Protein AF-A0A0L6UEU7-F1 (afdb_monomer)

Sequence (70 aa):
MVTGLIASLRSIETLPKPKQDQRWLKNTRGITLSCTEGKILLTILSTKISKKSEKDNFFSKPQAGFRKGR

Secondary structure (DSSP, 8-state):
-HHHHHHHTEEEEEEEPTTS-TTSGGGEEEEEEE-HHHHHHHHHHHHHHHHHHHHTT-S-TT--TTSTT-

Solvent-accessible surface area (backbone atoms only — not comparable to full-atom values): 4373 Å² total; per-residue (Å²): 118,70,70,62,61,58,56,75,43,47,50,79,45,79,42,68,44,86,100,49,64,70,89,41,74,87,34,45,42,81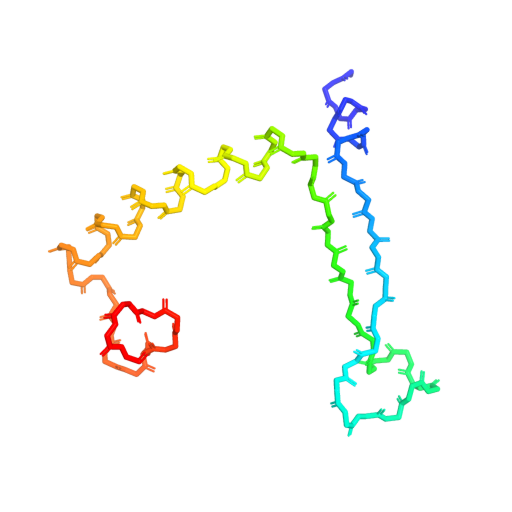,41,77,46,58,40,70,71,55,50,53,53,50,50,56,50,49,53,55,49,51,57,48,40,58,74,67,61,66,68,58,83,89,65,37,80,94,40,92,96,93

Radius of gyration: 16.92 Å; Cα contacts (8 Å, |Δi|>4): 44; chains: 1; bounding box: 40×32×38 Å

Structure (mmCIF, N/CA/C/O backbone):
data_AF-A0A0L6UEU7-F1
#
_entry.id   AF-A0A0L6UEU7-F1
#
loop_
_atom_site.group_PDB
_atom_site.id
_atom_site.type_symbol
_atom_site.label_atom_id
_atom_site.label_alt_id
_atom_site.label_comp_id
_atom_site.label_asym_id
_atom_site.label_entity_id
_atom_site.label_seq_id
_atom_site.pdbx_PDB_ins_code
_atom_site.Cartn_x
_atom_site.Cartn_y
_atom_site.Cartn_z
_atom_site.occupancy
_atom_site.B_iso_or_equiv
_atom_site.auth_seq_id
_atom_site.auth_comp_id
_atom_site.auth_asym_id
_atom_site.auth_atom_id
_atom_site.pdbx_PDB_model_num
ATOM 1 N N . MET A 1 1 ? 19.476 23.182 -3.083 1.00 44.94 1 MET A N 1
ATOM 2 C CA . MET A 1 1 ? 20.054 22.047 -2.321 1.00 44.94 1 MET A CA 1
ATOM 3 C C . MET A 1 1 ? 19.031 21.043 -1.776 1.00 44.94 1 MET A C 1
ATOM 5 O O . MET A 1 1 ? 19.394 19.888 -1.627 1.00 44.94 1 MET A O 1
ATOM 9 N N . VAL A 1 2 ? 17.767 21.411 -1.520 1.00 43.09 2 VAL A N 1
ATOM 10 C CA . VAL A 1 2 ? 16.738 20.472 -1.001 1.00 43.09 2 VAL A CA 1
ATOM 11 C C . VAL A 1 2 ? 16.247 19.467 -2.058 1.00 43.09 2 VAL A C 1
ATOM 13 O O . VAL A 1 2 ? 15.974 18.312 -1.751 1.00 43.09 2 VAL A O 1
ATOM 16 N N . THR A 1 3 ? 16.199 19.870 -3.327 1.00 48.56 3 THR A N 1
ATOM 17 C CA . THR A 1 3 ? 15.76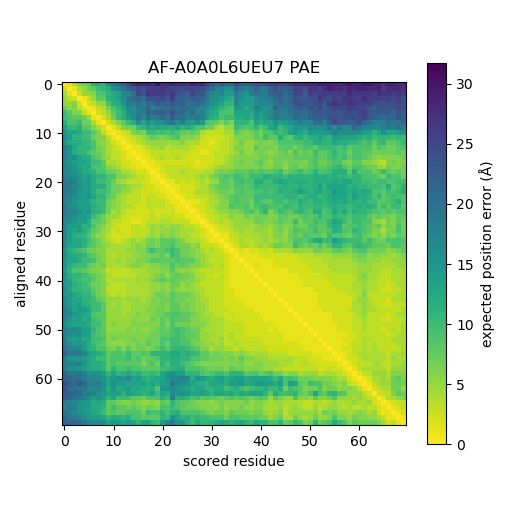3 19.020 -4.448 1.00 48.56 3 THR A CA 1
ATOM 18 C C . THR A 1 3 ? 16.718 17.857 -4.743 1.00 48.56 3 THR A C 1
ATOM 20 O O . THR A 1 3 ? 16.258 16.774 -5.093 1.00 48.56 3 THR A O 1
ATOM 23 N N . GLY A 1 4 ? 18.028 18.039 -4.537 1.00 45.50 4 GLY A N 1
ATOM 24 C CA . GLY A 1 4 ? 19.041 16.995 -4.757 1.00 45.50 4 GLY A CA 1
ATOM 25 C C . GLY A 1 4 ? 19.023 15.882 -3.704 1.00 45.50 4 GLY A C 1
ATOM 26 O O . GLY A 1 4 ? 19.165 14.711 -4.044 1.00 45.50 4 GLY A O 1
ATOM 27 N N . LEU A 1 5 ? 18.757 16.219 -2.436 1.00 47.78 5 LEU A N 1
ATOM 28 C CA . LEU A 1 5 ? 18.644 15.228 -1.358 1.00 47.78 5 LEU A CA 1
ATOM 29 C C . LEU A 1 5 ? 17.415 14.321 -1.549 1.00 47.78 5 LEU A C 1
ATOM 31 O O . LEU A 1 5 ? 17.460 13.127 -1.271 1.00 47.78 5 LEU A O 1
ATOM 35 N N . ILE A 1 6 ? 16.323 14.876 -2.082 1.00 49.78 6 ILE A N 1
ATOM 36 C CA . ILE A 1 6 ? 15.083 14.140 -2.351 1.00 49.78 6 ILE A CA 1
ATOM 37 C C . ILE A 1 6 ? 15.233 13.162 -3.528 1.00 49.78 6 ILE A C 1
ATOM 39 O O . ILE A 1 6 ? 14.606 12.100 -3.513 1.00 49.78 6 ILE A O 1
ATOM 43 N N . ALA A 1 7 ? 16.048 13.503 -4.531 1.00 52.19 7 ALA A N 1
ATOM 44 C CA . ALA A 1 7 ? 16.354 12.612 -5.651 1.00 52.19 7 ALA A CA 1
AT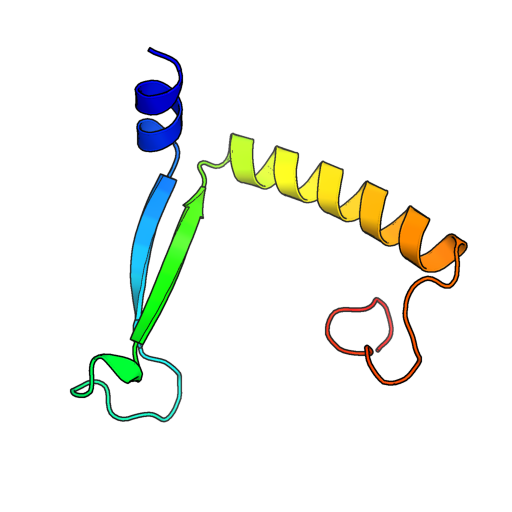OM 45 C C . ALA A 1 7 ? 17.192 11.396 -5.212 1.00 52.19 7 ALA A C 1
ATOM 47 O O . ALA A 1 7 ? 16.996 10.306 -5.733 1.00 52.19 7 ALA A O 1
ATOM 48 N N . SER A 1 8 ? 18.053 11.554 -4.200 1.00 53.81 8 SER A N 1
ATOM 49 C CA . SER A 1 8 ? 18.885 10.468 -3.651 1.00 53.81 8 SER A CA 1
ATOM 50 C C . SER A 1 8 ? 18.081 9.366 -2.932 1.00 53.81 8 SER A C 1
ATOM 52 O O . SER A 1 8 ? 18.522 8.226 -2.829 1.00 53.81 8 SER A O 1
ATOM 54 N N . LEU A 1 9 ? 16.863 9.663 -2.459 1.00 54.12 9 LEU A N 1
ATOM 55 C CA . LEU A 1 9 ? 16.062 8.741 -1.636 1.00 54.12 9 LEU A CA 1
ATOM 56 C C . LEU A 1 9 ? 15.005 7.943 -2.418 1.00 54.12 9 LEU A C 1
ATOM 58 O O . LEU A 1 9 ? 14.174 7.266 -1.798 1.00 54.12 9 LEU A O 1
ATOM 62 N N . ARG A 1 10 ? 14.976 8.051 -3.756 1.00 69.38 10 ARG A N 1
ATOM 63 C CA . ARG A 1 10 ? 13.952 7.418 -4.601 1.00 69.38 10 ARG A CA 1
ATOM 64 C C . ARG A 1 10 ? 14.530 6.850 -5.901 1.00 69.38 10 ARG A C 1
ATOM 66 O O . ARG A 1 10 ? 15.055 7.607 -6.707 1.00 69.38 10 ARG A O 1
ATOM 73 N N . SER A 1 11 ? 14.348 5.546 -6.132 1.00 74.88 11 SER A N 1
ATOM 74 C CA . SER A 1 11 ? 14.550 4.913 -7.451 1.00 74.88 11 SER A CA 1
ATOM 75 C C . SER A 1 11 ? 13.219 4.813 -8.197 1.00 74.88 11 SER A C 1
ATOM 77 O O . SER A 1 11 ? 12.171 4.659 -7.564 1.00 74.88 11 SER A O 1
ATOM 79 N N . ILE A 1 12 ? 13.243 4.891 -9.527 1.00 81.00 12 ILE A N 1
ATOM 80 C CA . ILE A 1 12 ? 12.078 4.621 -10.378 1.00 81.00 12 ILE A CA 1
ATOM 81 C C . ILE A 1 12 ? 12.336 3.317 -11.125 1.00 81.00 12 ILE A C 1
ATOM 83 O O . ILE A 1 12 ? 13.204 3.257 -11.988 1.00 81.00 12 ILE A O 1
ATOM 87 N N . GLU A 1 13 ? 11.531 2.302 -10.832 1.00 84.25 13 GLU A N 1
ATOM 88 C CA . GLU A 1 13 ? 11.543 1.025 -11.540 1.00 84.25 13 GLU A CA 1
ATOM 89 C C . GLU A 1 13 ? 10.399 0.973 -12.547 1.00 84.25 13 GLU A C 1
ATOM 91 O O . GLU A 1 13 ? 9.280 1.401 -12.254 1.00 84.25 13 GLU A O 1
ATOM 96 N N . THR A 1 14 ? 10.644 0.414 -13.728 1.00 87.06 14 THR A N 1
ATOM 97 C CA . THR A 1 14 ? 9.587 0.185 -14.722 1.00 87.06 14 THR A CA 1
ATOM 98 C C . THR A 1 14 ? 9.214 -1.289 -14.739 1.00 87.06 14 THR A C 1
ATOM 100 O O . THR A 1 14 ? 10.057 -2.154 -14.950 1.00 87.06 14 THR A O 1
ATOM 103 N N . LEU A 1 15 ? 7.939 -1.593 -14.488 1.00 89.00 15 LEU A N 1
ATOM 104 C CA . LEU A 1 15 ? 7.429 -2.965 -14.495 1.00 89.00 15 LEU A CA 1
ATOM 105 C C . LEU A 1 15 ? 6.310 -3.126 -15.524 1.00 89.00 15 LEU A C 1
ATOM 107 O O . LEU A 1 15 ? 5.485 -2.222 -15.674 1.00 89.00 15 LEU A O 1
ATOM 111 N N . PRO A 1 16 ? 6.193 -4.287 -16.183 1.00 90.50 16 PRO A N 1
ATOM 112 C CA . PRO A 1 16 ? 5.032 -4.583 -17.008 1.00 90.50 16 PRO A CA 1
ATOM 113 C C . PRO A 1 16 ? 3.767 -4.718 -16.145 1.00 90.50 16 PRO A C 1
ATOM 115 O O . PRO A 1 16 ? 3.793 -5.204 -15.006 1.00 90.50 16 PRO A O 1
ATOM 118 N N . LYS A 1 17 ? 2.629 -4.279 -16.686 1.00 92.25 17 LYS A N 1
ATOM 119 C CA . LYS A 1 17 ? 1.305 -4.558 -16.125 1.00 92.25 17 LYS A CA 1
ATOM 120 C C . LYS A 1 17 ? 0.971 -6.039 -16.360 1.00 92.25 17 LYS A C 1
ATOM 122 O O . LYS A 1 17 ? 1.298 -6.587 -17.414 1.00 92.25 17 LYS A O 1
ATOM 127 N N . PRO A 1 18 ? 0.339 -6.716 -15.388 1.00 91.50 18 PRO A N 1
ATOM 128 C CA . PRO A 1 18 ? 0.029 -8.136 -15.514 1.00 91.50 18 PRO A CA 1
ATOM 129 C C . PRO A 1 18 ? -0.943 -8.386 -16.674 1.00 91.50 18 PRO A C 1
ATOM 131 O O . PRO A 1 18 ? -1.874 -7.609 -16.876 1.00 91.50 18 PRO A O 1
ATOM 134 N N . LYS A 1 19 ? -0.752 -9.502 -17.393 1.00 91.38 19 LYS A N 1
ATOM 135 C CA . LYS A 1 19 ? -1.618 -9.961 -18.500 1.00 91.38 19 LYS A CA 1
ATOM 136 C C . LYS A 1 19 ? -1.737 -8.978 -19.681 1.00 91.38 19 LYS A C 1
ATOM 138 O O . LYS A 1 19 ? -2.731 -9.010 -20.400 1.00 91.38 19 LYS A O 1
ATOM 143 N N . GLN A 1 20 ? -0.745 -8.113 -19.886 1.00 90.50 20 GLN A N 1
ATOM 144 C CA . GLN A 1 20 ? -0.673 -7.199 -21.029 1.00 90.50 20 GLN A CA 1
ATOM 145 C C . GLN A 1 20 ? 0.606 -7.434 -21.836 1.00 90.50 20 GLN A C 1
ATOM 147 O O . GLN A 1 20 ? 1.594 -7.945 -21.307 1.00 90.50 20 GLN A O 1
ATOM 152 N N . ASP A 1 21 ? 0.586 -7.052 -23.114 1.00 89.56 21 ASP A N 1
ATOM 153 C CA . ASP A 1 21 ? 1.760 -7.147 -23.983 1.00 89.56 21 ASP A CA 1
ATOM 154 C C . ASP A 1 21 ? 2.874 -6.218 -23.478 1.00 89.56 21 ASP A C 1
ATOM 156 O O . ASP A 1 21 ? 2.697 -4.999 -23.410 1.00 89.56 21 ASP A O 1
ATOM 160 N N . GLN A 1 22 ? 4.022 -6.803 -23.133 1.00 85.06 22 GLN A N 1
ATOM 161 C CA . GLN A 1 22 ? 5.181 -6.099 -22.586 1.00 85.06 22 GLN A CA 1
ATOM 162 C C . GLN A 1 22 ? 5.901 -5.227 -23.621 1.00 85.06 22 GLN A C 1
ATOM 164 O O . GLN A 1 22 ? 6.623 -4.309 -23.240 1.00 85.06 22 GLN A O 1
ATOM 169 N N . ARG A 1 23 ? 5.702 -5.477 -24.923 1.00 87.62 23 ARG A N 1
ATOM 170 C CA . ARG A 1 23 ? 6.322 -4.691 -26.003 1.00 87.62 23 ARG A CA 1
ATOM 171 C C . ARG A 1 23 ? 5.703 -3.302 -26.141 1.00 87.62 23 ARG A C 1
ATOM 173 O O . ARG A 1 23 ? 6.305 -2.408 -26.731 1.00 87.62 23 ARG A O 1
ATOM 180 N N . TRP A 1 24 ? 4.506 -3.096 -25.592 1.00 90.81 24 TRP A N 1
ATOM 181 C CA . TRP A 1 24 ? 3.834 -1.804 -25.605 1.00 90.81 24 TRP A CA 1
ATOM 182 C C . TRP A 1 24 ? 4.199 -0.981 -24.371 1.00 90.81 24 TRP A C 1
ATOM 184 O O . TRP A 1 24 ? 3.798 -1.298 -23.255 1.00 90.81 24 TRP A O 1
ATOM 194 N N . LEU A 1 25 ? 4.884 0.149 -24.574 1.00 83.44 2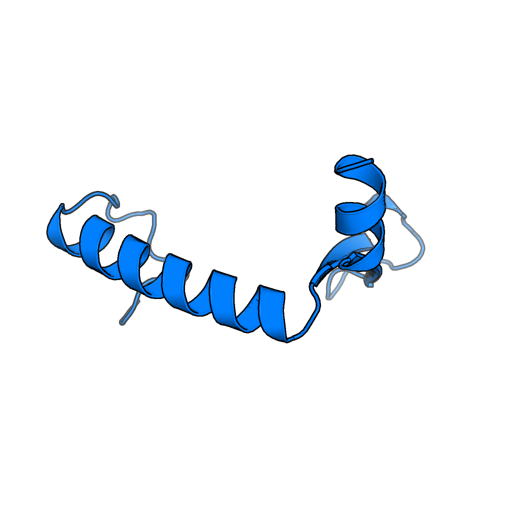5 LEU A N 1
ATOM 195 C CA . LEU A 1 25 ? 5.302 1.055 -23.493 1.00 83.44 25 LEU A CA 1
ATOM 196 C C . LEU A 1 25 ? 4.135 1.503 -22.593 1.00 83.44 25 LEU A C 1
ATOM 198 O O . LEU A 1 25 ? 4.294 1.594 -21.379 1.00 83.44 25 LEU A O 1
ATOM 202 N N . LYS A 1 26 ? 2.929 1.700 -23.149 1.00 88.62 26 LYS A N 1
ATOM 203 C CA . LYS A 1 26 ? 1.709 2.043 -22.382 1.00 88.62 26 LYS A CA 1
ATOM 204 C C . LYS A 1 26 ? 1.281 0.957 -21.378 1.00 88.62 26 LYS A C 1
ATOM 206 O O . LYS A 1 26 ? 0.556 1.244 -20.417 1.00 88.62 26 LYS A O 1
ATOM 211 N N . ASN A 1 27 ? 1.742 -0.276 -21.579 1.00 91.19 27 ASN A N 1
ATOM 212 C CA . ASN A 1 27 ? 1.475 -1.423 -20.716 1.00 91.19 27 ASN A CA 1
ATOM 213 C C . ASN A 1 27 ? 2.527 -1.580 -19.612 1.00 91.19 27 ASN A C 1
ATOM 215 O O . ASN A 1 27 ? 2.496 -2.549 -18.860 1.00 91.19 27 ASN A O 1
ATOM 219 N N . THR A 1 28 ? 3.440 -0.623 -19.472 1.00 88.44 28 THR A N 1
ATOM 220 C CA . THR A 1 28 ? 4.356 -0.541 -18.335 1.00 88.44 28 THR A CA 1
ATOM 221 C C . THR A 1 28 ? 3.807 0.399 -17.260 1.00 88.44 28 THR A C 1
ATOM 223 O O . THR A 1 28 ? 2.892 1.197 -17.491 1.00 88.44 28 THR A O 1
ATOM 226 N N . ARG A 1 29 ? 4.319 0.264 -16.040 1.00 88.56 29 ARG A N 1
ATOM 227 C CA . ARG A 1 29 ? 4.047 1.137 -14.896 1.00 88.56 29 ARG A CA 1
ATOM 228 C C . ARG A 1 29 ? 5.369 1.541 -14.258 1.00 88.56 29 ARG A C 1
ATOM 230 O O . ARG A 1 29 ? 6.219 0.687 -14.021 1.00 88.56 29 ARG A O 1
ATOM 237 N N . GLY A 1 30 ? 5.509 2.828 -13.963 1.00 87.81 30 GLY A N 1
ATOM 238 C CA . GLY A 1 30 ? 6.575 3.319 -13.099 1.00 87.81 30 GLY A CA 1
ATOM 239 C C . GLY A 1 30 ? 6.220 3.050 -11.640 1.00 87.81 30 GLY A C 1
ATOM 240 O O . GLY A 1 30 ? 5.095 3.318 -11.216 1.00 87.81 30 GLY A O 1
ATOM 241 N N . ILE A 1 31 ? 7.164 2.515 -10.878 1.00 85.75 31 ILE A N 1
ATOM 242 C CA . ILE A 1 31 ? 7.068 2.351 -9.432 1.00 85.75 31 ILE A CA 1
ATOM 243 C C . ILE A 1 31 ? 8.198 3.142 -8.800 1.00 85.75 31 ILE A C 1
ATOM 245 O O . ILE A 1 31 ? 9.369 2.898 -9.071 1.00 85.75 31 ILE A O 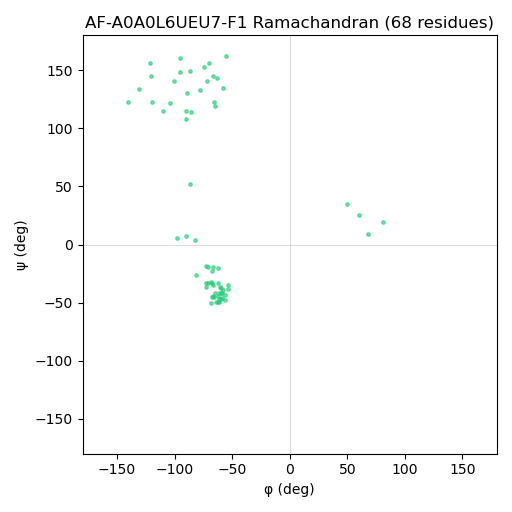1
ATOM 249 N N . THR A 1 32 ? 7.839 4.068 -7.921 1.00 86.12 32 THR A N 1
ATOM 250 C CA . THR A 1 32 ? 8.812 4.802 -7.120 1.00 86.12 32 THR A CA 1
ATOM 251 C C . THR A 1 32 ? 9.140 3.999 -5.866 1.00 86.12 32 THR A C 1
ATOM 253 O O . THR A 1 32 ? 8.287 3.806 -4.998 1.00 86.12 32 THR A O 1
ATOM 256 N N . LEU A 1 33 ? 10.382 3.540 -5.752 1.00 80.19 33 LEU A N 1
ATOM 257 C CA . LEU A 1 33 ? 10.906 2.899 -4.556 1.00 80.19 33 LEU A CA 1
ATOM 258 C C . LEU A 1 33 ? 11.523 3.957 -3.645 1.00 80.19 33 LEU A C 1
ATOM 260 O O . LEU A 1 33 ? 12.593 4.483 -3.932 1.00 80.19 33 LEU A O 1
ATOM 264 N N . SER A 1 34 ? 10.855 4.253 -2.534 1.00 85.25 34 SER A N 1
ATOM 265 C CA . SER A 1 34 ? 11.444 5.045 -1.450 1.00 85.25 34 SER A CA 1
ATOM 266 C C . SER A 1 34 ? 12.464 4.223 -0.655 1.00 85.25 34 SER A C 1
ATOM 268 O O . SER A 1 34 ? 12.313 3.001 -0.533 1.00 85.25 34 SER A O 1
ATOM 270 N N . CYS A 1 35 ? 13.446 4.894 -0.048 1.00 87.06 35 CYS A N 1
ATOM 271 C CA . CYS A 1 35 ? 14.308 4.295 0.974 1.00 87.06 35 CYS A CA 1
ATOM 272 C C . CYS A 1 35 ? 13.495 3.709 2.148 1.00 87.06 35 CYS A C 1
ATOM 274 O O . CYS A 1 35 ? 12.317 4.035 2.348 1.00 87.06 35 CYS A O 1
ATOM 276 N N . THR A 1 36 ? 14.121 2.831 2.933 1.00 89.00 36 THR A N 1
ATOM 277 C CA . THR A 1 36 ? 13.471 2.124 4.047 1.00 89.00 36 THR A CA 1
ATOM 278 C C . THR A 1 36 ? 12.896 3.089 5.081 1.00 89.00 36 THR A C 1
ATOM 280 O O . THR A 1 36 ? 11.730 2.954 5.455 1.00 89.00 36 THR A O 1
ATOM 283 N N . GLU A 1 37 ? 13.653 4.111 5.480 1.00 89.06 37 GLU A N 1
ATOM 284 C CA . GLU A 1 37 ? 13.196 5.137 6.422 1.00 89.06 37 GLU A CA 1
ATOM 285 C C . GLU A 1 37 ? 11.970 5.877 5.872 1.00 89.06 37 GLU A C 1
ATOM 287 O O . GLU A 1 37 ? 10.982 6.089 6.578 1.00 89.06 37 GLU A O 1
ATOM 292 N N . GLY A 1 38 ? 11.990 6.195 4.574 1.00 87.19 38 GLY A N 1
ATOM 293 C CA . GLY A 1 38 ? 10.869 6.817 3.878 1.00 87.19 38 GLY A CA 1
ATOM 294 C C . GLY A 1 38 ? 9.615 5.941 3.887 1.00 87.19 38 GLY A C 1
ATOM 295 O O . GLY A 1 38 ? 8.517 6.440 4.130 1.00 87.19 38 GLY A O 1
ATOM 296 N N . LYS A 1 39 ? 9.755 4.625 3.682 1.00 89.19 39 LYS A N 1
ATOM 297 C CA . LYS A 1 39 ? 8.632 3.673 3.754 1.00 89.19 39 LYS A CA 1
ATOM 298 C C . LYS A 1 39 ? 8.043 3.587 5.162 1.00 89.19 39 LYS A C 1
ATOM 300 O O . LYS A 1 39 ? 6.819 3.573 5.302 1.00 89.19 39 LYS A O 1
ATOM 305 N N . ILE A 1 40 ? 8.885 3.570 6.196 1.00 93.12 40 ILE A N 1
ATOM 306 C CA . ILE A 1 40 ? 8.435 3.559 7.596 1.00 93.12 40 ILE A CA 1
ATOM 307 C C . ILE A 1 40 ? 7.628 4.827 7.893 1.00 93.12 40 ILE A C 1
ATOM 309 O O . ILE A 1 40 ? 6.497 4.741 8.377 1.00 93.12 40 ILE A O 1
ATOM 313 N N . LEU A 1 41 ? 8.158 5.999 7.532 1.00 93.50 41 LEU A N 1
ATOM 314 C CA . LEU A 1 41 ? 7.471 7.273 7.739 1.00 93.50 41 LEU A CA 1
ATOM 315 C C . LEU A 1 41 ? 6.121 7.323 7.007 1.00 93.50 41 LEU A C 1
ATOM 317 O O . LEU A 1 41 ? 5.103 7.680 7.605 1.00 93.50 41 LEU A O 1
ATOM 321 N N . LEU A 1 42 ? 6.089 6.914 5.734 1.00 92.06 42 LEU A N 1
ATOM 322 C CA . LEU A 1 42 ? 4.857 6.843 4.943 1.00 92.06 42 LEU A CA 1
ATOM 323 C C . LEU A 1 42 ? 3.826 5.895 5.568 1.00 92.06 42 LEU A C 1
ATOM 325 O O . LEU A 1 42 ? 2.637 6.208 5.572 1.00 92.06 42 LEU A O 1
ATOM 329 N N . THR A 1 43 ? 4.267 4.780 6.150 1.00 94.00 43 THR A N 1
ATOM 330 C CA . THR A 1 43 ? 3.386 3.813 6.825 1.00 94.00 43 THR A CA 1
ATOM 331 C C . THR A 1 43 ? 2.749 4.414 8.079 1.00 94.00 43 THR A C 1
ATOM 333 O O . THR A 1 43 ? 1.538 4.285 8.286 1.00 94.00 43 THR A O 1
ATOM 336 N N . ILE A 1 44 ? 3.530 5.127 8.898 1.00 96.31 44 ILE A N 1
ATOM 337 C CA . ILE A 1 44 ? 3.024 5.815 10.096 1.00 96.31 44 ILE A CA 1
ATOM 338 C C . ILE A 1 44 ? 1.985 6.873 9.702 1.00 96.31 44 ILE A C 1
ATOM 340 O O . ILE A 1 44 ? 0.903 6.930 10.294 1.00 96.31 44 ILE A O 1
ATOM 344 N N . LEU A 1 45 ? 2.289 7.691 8.689 1.00 96.31 45 LEU A N 1
ATOM 345 C CA . LEU A 1 45 ? 1.378 8.721 8.186 1.00 96.31 45 LEU A CA 1
ATOM 346 C C . LEU A 1 45 ? 0.092 8.111 7.624 1.00 96.31 45 LEU A C 1
ATOM 348 O O . LEU A 1 45 ? -1.000 8.514 8.025 1.00 96.31 45 LEU A O 1
ATOM 352 N N . SER A 1 46 ? 0.215 7.100 6.761 1.00 93.88 46 SER A N 1
ATOM 353 C CA . SER A 1 46 ? -0.919 6.381 6.173 1.00 93.88 46 SER A CA 1
ATOM 354 C C . SER A 1 46 ? -1.837 5.801 7.251 1.00 93.88 46 SER A C 1
ATOM 356 O O . SER A 1 46 ? -3.051 5.991 7.196 1.00 93.88 46 SER A O 1
ATOM 358 N N . THR A 1 47 ? -1.265 5.202 8.300 1.00 94.25 47 THR A N 1
ATOM 359 C CA . THR A 1 47 ? -2.034 4.646 9.423 1.00 94.25 47 THR A CA 1
ATOM 360 C C . THR A 1 47 ? -2.830 5.720 10.164 1.00 94.25 47 THR A C 1
ATOM 362 O O . THR A 1 47 ? -3.998 5.510 10.496 1.00 94.25 47 THR A O 1
ATOM 365 N N . LYS A 1 48 ? -2.217 6.879 10.439 1.00 96.25 48 LYS A N 1
ATOM 366 C CA . LYS A 1 48 ? -2.892 7.990 11.127 1.00 96.25 48 LYS A CA 1
ATOM 367 C C . LYS A 1 48 ? -4.023 8.573 10.280 1.00 96.25 48 LYS A C 1
ATOM 369 O O . LYS A 1 48 ? -5.119 8.779 10.797 1.00 96.25 48 LYS A O 1
ATOM 374 N N . ILE A 1 49 ? -3.763 8.802 8.993 1.00 94.44 49 ILE A N 1
ATOM 375 C CA . ILE A 1 49 ? -4.742 9.357 8.053 1.00 94.44 49 ILE A CA 1
ATOM 376 C C . ILE A 1 49 ? -5.913 8.392 7.884 1.00 94.44 49 ILE A C 1
ATOM 378 O O . ILE A 1 49 ? -7.053 8.800 8.068 1.00 94.44 49 ILE A O 1
ATOM 382 N N . SER A 1 50 ? -5.643 7.108 7.631 1.00 91.19 50 SER A N 1
ATOM 383 C CA . SER A 1 50 ? -6.684 6.091 7.456 1.00 91.19 50 SER A CA 1
ATOM 384 C C . SER A 1 50 ? -7.617 6.018 8.668 1.00 91.19 50 SER A C 1
ATOM 386 O O . SER A 1 50 ? -8.830 6.111 8.505 1.00 91.19 50 SER A O 1
ATOM 388 N N . LYS A 1 51 ? -7.075 5.962 9.895 1.00 91.81 51 LYS A N 1
ATOM 389 C CA . LYS A 1 51 ? -7.894 5.956 11.121 1.00 91.81 51 LYS A CA 1
ATOM 390 C C . LYS A 1 51 ? -8.790 7.190 11.239 1.00 91.81 51 LYS A C 1
ATOM 392 O O . LYS A 1 51 ? -9.940 7.062 11.650 1.00 91.81 51 LYS A O 1
ATOM 397 N N . LYS A 1 52 ? -8.267 8.373 10.900 1.00 94.75 52 LYS A N 1
ATOM 398 C CA . LYS A 1 52 ? -9.036 9.622 10.943 1.00 94.75 52 LYS A CA 1
ATOM 399 C C . LYS A 1 52 ? -10.136 9.640 9.876 1.00 94.75 52 LYS A C 1
ATOM 401 O O . LYS A 1 52 ? -11.289 9.862 10.215 1.00 94.75 52 LYS A O 1
ATOM 406 N N . SER A 1 53 ? -9.804 9.333 8.623 1.00 91.56 53 SER A N 1
ATOM 407 C CA . SER A 1 53 ? -10.762 9.321 7.510 1.00 91.56 53 SER A CA 1
ATOM 408 C C . SER A 1 53 ? -11.908 8.327 7.717 1.00 91.56 53 SER A C 1
ATOM 410 O O . SER A 1 53 ? -13.044 8.625 7.365 1.00 91.56 53 SER A O 1
ATOM 412 N N . GLU A 1 54 ? -11.634 7.165 8.314 1.00 89.25 54 GLU A N 1
ATOM 413 C CA . GLU A 1 54 ? -12.676 6.198 8.680 1.00 89.25 54 GLU A CA 1
ATOM 414 C C . GLU A 1 54 ? -13.589 6.735 9.792 1.00 89.25 54 GLU A C 1
ATOM 416 O O . GLU A 1 54 ? -14.809 6.663 9.668 1.00 89.25 54 GLU A O 1
ATOM 421 N N . LYS A 1 55 ? -13.016 7.331 10.852 1.00 91.62 55 LYS A N 1
ATOM 422 C CA . LYS A 1 55 ? -13.786 7.951 11.946 1.00 91.62 55 LYS A CA 1
ATOM 423 C C . LYS A 1 55 ? -14.716 9.057 11.436 1.00 91.62 55 LYS A C 1
ATOM 425 O O . LYS A 1 55 ? -15.847 9.165 11.899 1.00 91.62 55 LYS A O 1
ATOM 430 N N . ASP A 1 56 ? -14.242 9.838 10.473 1.00 94.19 56 ASP A N 1
ATOM 431 C CA . ASP A 1 56 ? -14.973 10.967 9.902 1.00 94.19 56 ASP A CA 1
ATOM 432 C C . ASP A 1 56 ? -15.988 10.529 8.818 1.00 94.19 56 ASP A C 1
ATOM 434 O O . ASP A 1 56 ? -16.616 11.378 8.192 1.00 94.19 56 ASP A O 1
ATOM 438 N N . ASN A 1 57 ? -16.160 9.216 8.573 1.00 88.19 57 ASN A N 1
ATOM 439 C CA . ASN A 1 57 ? -16.969 8.658 7.476 1.00 88.19 57 ASN A CA 1
ATOM 440 C C . ASN A 1 57 ? -16.646 9.287 6.107 1.00 88.19 57 ASN A C 1
ATOM 442 O O . ASN A 1 57 ? -17.519 9.450 5.256 1.00 88.19 57 ASN A O 1
ATOM 446 N N . PHE A 1 58 ? -15.375 9.631 5.886 1.00 88.88 58 PHE A N 1
ATOM 447 C CA . PHE A 1 58 ? -14.927 10.367 4.705 1.00 88.88 58 PHE A CA 1
ATOM 448 C C . PHE A 1 58 ? -15.167 9.598 3.394 1.00 88.88 58 PHE A C 1
ATOM 450 O O . PHE A 1 58 ? -15.420 10.195 2.350 1.00 88.88 58 PHE A O 1
ATOM 457 N N . PHE A 1 59 ? -15.078 8.266 3.431 1.00 85.62 59 PHE A N 1
ATOM 458 C CA . PHE A 1 59 ? -15.192 7.428 2.240 1.00 85.62 59 PHE A CA 1
ATOM 459 C C . PHE A 1 59 ? -16.634 7.013 1.953 1.00 85.62 59 PHE A C 1
ATOM 461 O O . PHE A 1 59 ? -17.318 6.421 2.793 1.00 85.62 59 PHE A O 1
ATOM 468 N N . SER A 1 60 ? -17.050 7.203 0.704 1.00 81.00 60 SER A N 1
ATOM 469 C CA . SER A 1 60 ? -18.327 6.693 0.204 1.00 81.00 60 SER A CA 1
ATOM 470 C C . SER A 1 60 ? -18.311 5.161 0.064 1.00 81.00 60 SER A C 1
ATOM 472 O O . SER A 1 60 ? -17.258 4.538 -0.094 1.00 81.00 60 SER A O 1
ATOM 474 N N . LYS A 1 61 ? -19.489 4.520 0.105 1.00 76.62 61 LYS A N 1
ATOM 475 C CA . LYS A 1 61 ? -19.627 3.052 -0.029 1.00 76.62 61 LYS A CA 1
ATOM 476 C C . LYS A 1 61 ? -18.952 2.452 -1.285 1.00 76.62 61 LYS A C 1
ATOM 478 O O . LYS A 1 61 ? -18.377 1.376 -1.146 1.00 76.62 61 LYS A O 1
ATOM 483 N N . PRO A 1 62 ? -18.966 3.096 -2.473 1.00 78.06 62 PRO A N 1
ATOM 484 C CA . PRO A 1 62 ? -18.293 2.572 -3.669 1.00 78.06 62 PRO A CA 1
ATOM 485 C C . PRO A 1 62 ? -16.759 2.526 -3.569 1.00 78.06 62 PRO A C 1
ATOM 487 O O . PRO A 1 62 ? -16.116 1.788 -4.309 1.00 78.06 62 PRO A O 1
ATOM 490 N N . GLN A 1 63 ? -16.151 3.289 -2.656 1.00 77.00 63 GLN A N 1
ATOM 491 C CA . GLN A 1 63 ? -14.696 3.371 -2.482 1.00 77.00 63 GLN A CA 1
ATOM 492 C C . GLN A 1 63 ? -14.182 2.270 -1.538 1.00 77.00 63 GLN A C 1
ATOM 494 O O . GLN A 1 63 ? -13.535 2.550 -0.534 1.00 77.00 63 GLN A O 1
ATOM 499 N N . ALA A 1 64 ? -14.530 1.010 -1.813 1.00 75.56 64 ALA A N 1
ATOM 500 C CA . ALA A 1 64 ? -14.260 -0.114 -0.911 1.00 75.56 64 ALA A CA 1
ATOM 501 C C . ALA A 1 64 ? -12.824 -0.663 -1.005 1.00 75.56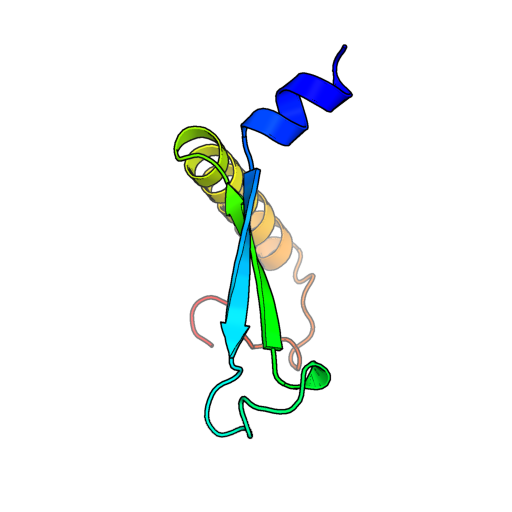 64 ALA A C 1
ATOM 503 O O . ALA A 1 64 ? -12.316 -1.219 -0.034 1.00 75.56 64 ALA A O 1
ATOM 504 N N . GLY A 1 65 ? -12.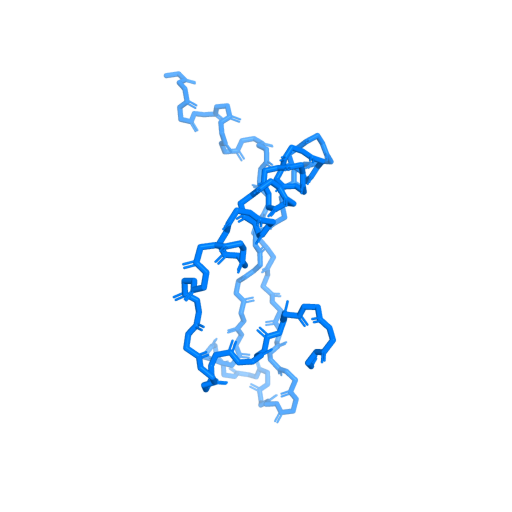160 -0.496 -2.152 1.00 83.81 65 GLY A N 1
ATOM 505 C CA . GLY A 1 65 ? -10.815 -1.028 -2.366 1.00 83.81 65 GLY A CA 1
ATOM 506 C C . GLY A 1 65 ? -9.812 -0.503 -1.335 1.00 83.81 65 GLY A C 1
ATOM 507 O O . GLY A 1 65 ? -9.764 0.697 -1.071 1.00 83.81 65 GLY A O 1
ATOM 508 N N . PHE A 1 66 ? -8.991 -1.406 -0.789 1.00 82.62 66 PHE A N 1
ATOM 509 C CA . PHE A 1 66 ? -7.917 -1.117 0.176 1.00 82.62 66 PHE A CA 1
ATOM 510 C C . PHE A 1 66 ? -8.371 -0.641 1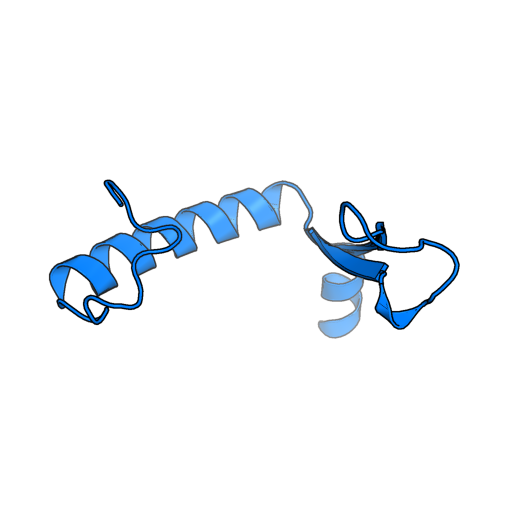.571 1.00 82.62 66 PHE A C 1
ATOM 512 O O . PHE A 1 66 ? -7.527 -0.255 2.383 1.00 82.62 66 PHE A O 1
ATOM 519 N N . ARG A 1 67 ? -9.6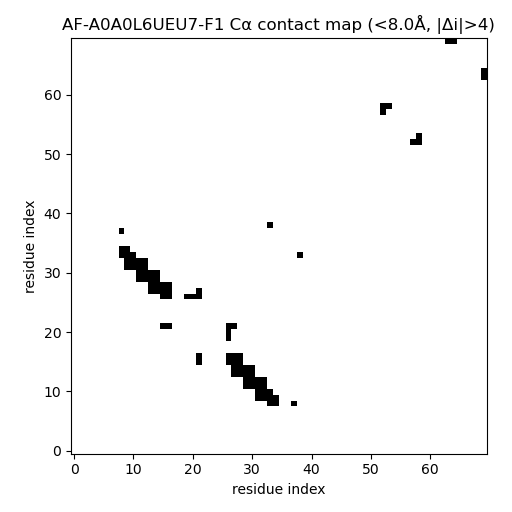73 -0.691 1.888 1.00 84.81 67 ARG A N 1
ATOM 520 C CA . ARG A 1 67 ? -10.192 -0.405 3.237 1.00 84.81 67 ARG A CA 1
ATOM 521 C C . ARG A 1 67 ? -10.165 -1.656 4.110 1.00 84.81 67 ARG A C 1
ATOM 523 O O . ARG A 1 67 ? -10.320 -2.777 3.638 1.00 84.81 67 ARG A O 1
ATOM 530 N N . LYS A 1 68 ? -9.983 -1.474 5.420 1.00 77.88 68 LYS A N 1
ATOM 531 C CA . LYS A 1 68 ? -9.958 -2.597 6.365 1.00 77.88 68 LYS A CA 1
ATOM 532 C C . LYS A 1 68 ? -11.337 -3.272 6.413 1.00 77.88 68 LYS A C 1
ATOM 534 O O . LYS A 1 68 ? -12.320 -2.623 6.753 1.00 77.88 68 LYS A O 1
ATOM 539 N N . GLY A 1 69 ? -11.386 -4.577 6.133 1.00 80.44 69 GLY A N 1
ATOM 540 C CA . GLY A 1 69 ? -12.622 -5.372 6.176 1.00 80.44 69 GLY A CA 1
ATOM 541 C C . GLY A 1 69 ? -13.507 -5.254 4.929 1.00 80.44 69 GLY A C 1
ATOM 542 O O . GLY A 1 69 ? -14.700 -5.542 5.010 1.00 80.44 69 GLY A O 1
ATOM 543 N N . ARG A 1 70 ? -12.945 -4.805 3.802 1.00 72.50 70 ARG A N 1
ATOM 544 C CA . ARG A 1 70 ? -13.595 -4.731 2.492 1.00 72.50 70 ARG A CA 1
ATOM 545 C C . ARG A 1 70 ? -12.756 -5.410 1.421 1.00 72.50 70 ARG A C 1
ATOM 547 O O . ARG A 1 70 ? -11.523 -5.494 1.613 1.00 72.50 70 ARG A O 1
#

Nearest PDB structures (foldseek):
  8uw3-assembly1_A  TM=8.820E-01  e=3.141E-01  Homo sapiens
  6d9j-assembly1_r  TM=3.883E-01  e=3.179E+00  Oryctolagus cuniculus
  6f41-assembly1_O  TM=3.290E-01  e=3.179E+00  Saccharomyces cerevisiae S288C

Mean predicted aligned error: 8.32 Å

Foldseek 3Di:
DVVVVVVVFWDWDKDAAPPDDPVDPVRIDIDIDGHPVVVVVVVVVCVVVLVVCVVVVVDDPVPPPPHPPD

pLDDT: mean 82.33, std 14.15, range [43.09, 96.31]

Organism: NCBI:txid27349